Protein AF-A0A7J3TNZ0-F1 (afdb_monomer_lite)

Radius of gyration: 15.29 Å; chains: 1; bounding box: 39×16×44 Å

Secondary structure (DSSP, 8-state):
--SHHHHHHHHHHHHHHHHHHHHHHHHHHSGGGS-THHHHHHHHHHHHHHHHHHHHHHTT---SHHHHHHHHHHHHHHHHHHHHHIIIIIS--

Sequence (93 aa):
MGETTPFILLMLSTLSIIFWSIFSVWISRNREKIPGRLFEYLFFLFLFLASYFLTWAASGVLEGPQVLSRISLMVVCVISALYTGYFHYIKKI

pLDDT: mean 79.65, std 9.75, range [46.16, 91.81]

Foldseek 3Di:
DPPVLVVVLVVLLV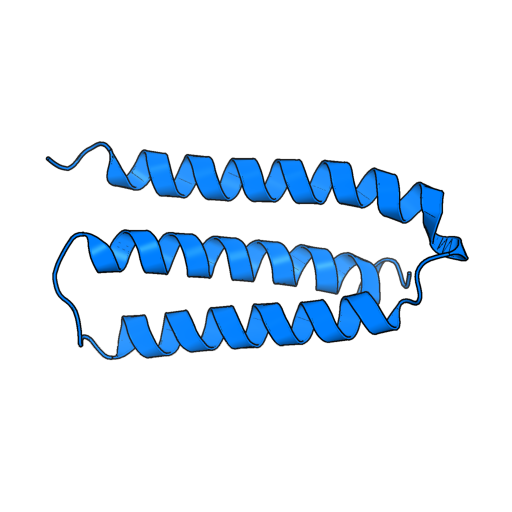VLVVVLVVVVVVCVVVVVPDPLVVLVVLLVVLVVLLVVLVVVLVVVPDDDPVNSVSVSSSSSSVSSNVSSCCCCPVVVD

Structure (mmCIF, N/CA/C/O backbone):
data_AF-A0A7J3TNZ0-F1
#
_entry.id   AF-A0A7J3TNZ0-F1
#
loop_
_atom_site.group_PDB
_atom_site.id
_atom_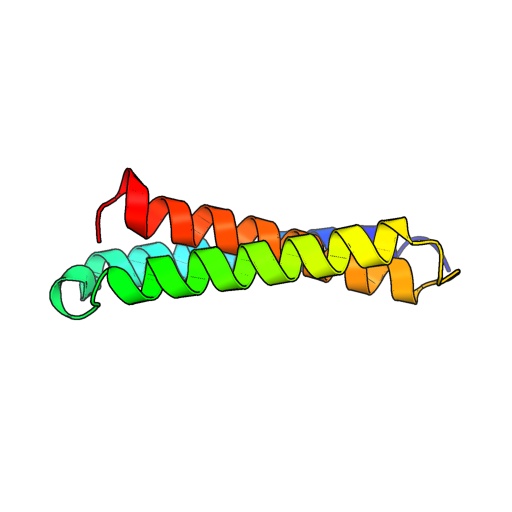site.type_symbol
_atom_site.label_atom_id
_atom_site.label_alt_id
_atom_site.label_comp_id
_atom_site.label_asym_id
_atom_site.label_entity_id
_atom_site.label_seq_id
_atom_site.pdbx_PDB_ins_code
_atom_site.Cartn_x
_atom_site.Cartn_y
_atom_site.Cartn_z
_atom_site.occupancy
_atom_site.B_iso_or_equiv
_atom_site.auth_seq_id
_atom_site.auth_comp_id
_atom_site.auth_asym_id
_atom_site.auth_atom_id
_atom_site.pdbx_PDB_model_num
ATOM 1 N N . MET A 1 1 ? 23.564 6.903 -15.802 1.00 46.16 1 MET A N 1
ATOM 2 C CA . MET A 1 1 ? 22.335 7.212 -15.034 1.00 46.16 1 MET A CA 1
ATOM 3 C C . MET A 1 1 ? 21.511 5.934 -14.904 1.00 46.16 1 MET A C 1
ATOM 5 O O . MET A 1 1 ? 20.664 5.686 -15.745 1.00 46.16 1 MET A O 1
ATOM 9 N N . GLY A 1 2 ? 21.812 5.074 -13.929 1.00 52.62 2 GLY A N 1
ATOM 10 C CA . GLY A 1 2 ? 21.112 3.786 -13.770 1.00 52.62 2 GLY A CA 1
ATOM 11 C C . GLY A 1 2 ? 21.021 3.273 -12.331 1.00 52.62 2 GLY A C 1
ATOM 12 O O . GLY A 1 2 ? 20.345 2.283 -12.091 1.00 52.62 2 GLY A O 1
ATOM 13 N N . GLU A 1 3 ? 21.661 3.950 -11.374 1.00 54.03 3 GLU A N 1
ATOM 14 C CA . GLU A 1 3 ? 21.754 3.460 -9.995 1.00 54.03 3 GLU A CA 1
ATOM 15 C C . GLU A 1 3 ? 20.733 4.096 -9.051 1.00 54.03 3 GLU A C 1
ATOM 17 O O . GLU A 1 3 ? 20.354 3.463 -8.082 1.00 54.03 3 GLU A O 1
ATOM 22 N N . THR A 1 4 ? 20.209 5.294 -9.323 1.00 59.94 4 THR A N 1
ATOM 23 C CA . THR A 1 4 ? 19.265 5.997 -8.426 1.00 59.94 4 THR A CA 1
ATOM 24 C C . THR A 1 4 ? 17.860 5.390 -8.381 1.00 59.94 4 THR A C 1
ATOM 26 O O . THR A 1 4 ? 17.112 5.597 -7.428 1.00 59.94 4 THR A O 1
ATOM 29 N N . THR A 1 5 ? 17.480 4.627 -9.396 1.00 62.84 5 THR A N 1
ATOM 30 C CA . THR A 1 5 ? 16.130 4.093 -9.606 1.00 62.84 5 THR A CA 1
ATOM 31 C C . THR A 1 5 ? 15.696 2.986 -8.631 1.00 62.84 5 THR A C 1
ATOM 33 O O . THR A 1 5 ? 14.591 3.109 -8.094 1.00 62.84 5 THR A O 1
ATOM 36 N N . PRO A 1 6 ? 16.502 1.948 -8.321 1.00 69.19 6 PRO A N 1
ATOM 37 C CA . PRO A 1 6 ? 16.143 0.969 -7.290 1.00 69.19 6 PRO A CA 1
ATOM 38 C C . PRO A 1 6 ? 16.073 1.594 -5.890 1.00 69.19 6 PRO A C 1
ATOM 40 O O . PRO A 1 6 ? 15.194 1.238 -5.105 1.00 69.19 6 PRO A O 1
ATOM 43 N N . PHE A 1 7 ? 16.930 2.577 -5.591 1.00 75.19 7 PHE A N 1
ATOM 44 C CA . PHE A 1 7 ? 16.907 3.264 -4.298 1.00 75.19 7 PHE A CA 1
ATOM 45 C C . PHE A 1 7 ? 15.625 4.060 -4.080 1.00 75.19 7 PHE A C 1
ATOM 47 O O . PHE A 1 7 ? 15.099 4.031 -2.976 1.00 75.19 7 PHE A O 1
ATOM 54 N N . ILE A 1 8 ? 15.086 4.727 -5.106 1.00 77.75 8 ILE A N 1
ATOM 55 C CA . ILE A 1 8 ? 13.832 5.492 -4.983 1.00 77.75 8 ILE A CA 1
ATOM 56 C C . ILE A 1 8 ? 12.652 4.567 -4.670 1.00 77.75 8 ILE A C 1
ATOM 58 O O . ILE A 1 8 ? 11.852 4.868 -3.786 1.00 77.75 8 ILE A O 1
ATOM 62 N N . LEU A 1 9 ? 12.554 3.421 -5.350 1.00 78.69 9 LEU A N 1
ATOM 63 C CA . LEU A 1 9 ? 11.495 2.443 -5.094 1.00 78.69 9 LEU A CA 1
ATOM 64 C C . LEU A 1 9 ? 11.602 1.858 -3.678 1.00 78.69 9 LEU A C 1
ATOM 66 O O . LEU A 1 9 ? 10.593 1.702 -2.984 1.00 78.69 9 LEU A O 1
ATOM 70 N N . LEU A 1 10 ? 12.825 1.597 -3.218 1.00 80.88 10 LEU A N 1
ATOM 71 C CA . LEU A 1 10 ? 13.086 1.095 -1.872 1.00 80.88 10 LEU A CA 1
ATOM 72 C C . LEU A 1 10 ? 12.821 2.166 -0.797 1.00 80.88 10 LEU A C 1
ATOM 74 O O . LEU A 1 10 ? 12.209 1.873 0.226 1.00 80.88 10 LEU A O 1
ATOM 78 N N . MET A 1 11 ? 13.175 3.426 -1.051 1.00 86.81 11 MET A N 1
ATOM 79 C CA . MET A 1 11 ? 12.852 4.566 -0.184 1.00 86.81 11 MET A CA 1
ATOM 80 C C . MET A 1 11 ? 11.342 4.780 -0.065 1.00 86.81 11 MET A C 1
ATOM 82 O O . MET A 1 11 ? 10.814 4.870 1.036 1.00 86.81 11 MET A O 1
ATOM 86 N N . LEU A 1 12 ? 10.611 4.821 -1.180 1.00 85.00 12 LEU A N 1
ATOM 87 C CA . LEU A 1 12 ? 9.164 5.056 -1.152 1.00 85.00 12 LEU A CA 1
ATOM 88 C C . LEU A 1 12 ? 8.398 3.903 -0.497 1.00 85.00 12 LEU A C 1
ATOM 90 O O . LEU A 1 12 ? 7.454 4.145 0.256 1.00 85.00 12 LEU A O 1
ATOM 94 N N . SER A 1 13 ? 8.815 2.658 -0.735 1.00 84.38 13 SER A N 1
ATOM 95 C CA . SER A 1 13 ? 8.207 1.498 -0.078 1.00 84.38 13 SER A CA 1
ATOM 96 C C . SER A 1 13 ? 8.488 1.484 1.426 1.00 84.38 13 SER A C 1
ATOM 98 O O . SER A 1 13 ? 7.552 1.336 2.210 1.00 84.38 13 SER A O 1
ATOM 100 N N . THR A 1 14 ? 9.731 1.728 1.852 1.00 87.25 14 THR A N 1
ATOM 101 C CA . THR A 1 14 ? 10.081 1.820 3.282 1.00 87.25 14 THR A CA 1
ATOM 102 C C . THR A 1 14 ? 9.364 2.973 3.979 1.00 87.25 14 THR A C 1
ATOM 104 O O . THR A 1 14 ? 8.793 2.767 5.048 1.00 87.25 14 THR A O 1
ATOM 107 N N . LEU A 1 15 ? 9.290 4.156 3.362 1.00 89.44 15 LEU A N 1
ATOM 108 C CA . LEU A 1 15 ? 8.526 5.289 3.892 1.00 89.44 15 LEU A CA 1
ATOM 109 C C . LEU A 1 15 ? 7.032 4.973 4.008 1.00 89.44 15 LEU A C 1
ATOM 111 O O . LEU A 1 15 ? 6.423 5.307 5.021 1.00 89.44 15 LEU A O 1
ATOM 115 N N . SER A 1 16 ? 6.445 4.296 3.017 1.00 87.06 16 SER A N 1
ATOM 116 C CA . SER A 1 16 ? 5.041 3.872 3.068 1.00 87.06 16 SER A CA 1
ATOM 117 C C . SER A 1 16 ? 4.790 2.881 4.208 1.00 87.06 16 SER A C 1
ATOM 119 O O . SER A 1 16 ? 3.832 3.046 4.962 1.00 87.06 16 SER A O 1
ATOM 121 N N . ILE A 1 17 ? 5.683 1.906 4.403 1.00 87.31 17 ILE A N 1
ATOM 122 C CA . ILE A 1 17 ? 5.609 0.938 5.508 1.00 87.31 17 ILE A CA 1
ATOM 123 C C . ILE A 1 17 ? 5.723 1.644 6.862 1.00 87.31 17 ILE A C 1
ATOM 125 O O . ILE A 1 17 ? 4.933 1.365 7.765 1.00 87.31 17 ILE A O 1
ATOM 129 N N . ILE A 1 18 ? 6.675 2.570 7.018 1.00 90.56 18 ILE A N 1
ATOM 130 C CA . ILE A 1 18 ? 6.858 3.339 8.258 1.00 90.56 18 ILE A CA 1
ATOM 131 C C . ILE A 1 18 ? 5.614 4.186 8.536 1.00 90.56 18 ILE A C 1
ATOM 133 O O . ILE A 1 18 ? 5.081 4.141 9.646 1.00 90.56 18 ILE A O 1
ATOM 137 N N . PHE A 1 19 ? 5.118 4.906 7.526 1.00 90.12 19 PHE A N 1
ATOM 138 C CA . PHE A 1 19 ? 3.910 5.718 7.628 1.00 90.12 19 PHE A CA 1
ATOM 139 C C . PHE A 1 19 ? 2.720 4.878 8.094 1.00 90.12 19 PHE A C 1
ATOM 141 O O . PHE A 1 19 ? 2.105 5.196 9.112 1.00 90.12 19 PHE A O 1
ATOM 148 N N . TRP A 1 20 ? 2.437 3.765 7.413 1.00 87.56 20 TRP A N 1
ATOM 149 C CA . TRP A 1 20 ? 1.326 2.889 7.768 1.00 87.56 20 TRP A CA 1
ATOM 150 C C . TRP A 1 20 ? 1.510 2.204 9.118 1.00 87.56 20 TRP A C 1
ATOM 152 O O . TRP A 1 20 ? 0.530 2.014 9.833 1.00 87.56 20 TRP A O 1
ATOM 162 N N . SER A 1 21 ? 2.741 1.890 9.517 1.00 86.31 21 SER A N 1
ATOM 163 C CA . SER A 1 21 ? 3.031 1.317 10.833 1.00 86.31 21 SER A CA 1
ATOM 164 C C . SER A 1 21 ? 2.764 2.318 11.958 1.00 86.31 21 SER A C 1
ATOM 166 O O . SER A 1 21 ? 2.097 1.970 12.931 1.00 86.31 21 SER A O 1
ATOM 168 N N . ILE A 1 22 ? 3.188 3.577 11.823 1.00 87.69 22 ILE A N 1
ATOM 169 C CA . ILE A 1 22 ? 2.880 4.632 12.805 1.00 87.69 22 ILE A CA 1
ATOM 170 C C . ILE A 1 22 ? 1.373 4.912 12.820 1.00 87.69 22 ILE A C 1
ATOM 172 O O . ILE A 1 22 ? 0.750 4.961 13.885 1.00 87.69 22 ILE A O 1
ATOM 176 N N . PHE A 1 23 ? 0.766 5.024 11.637 1.00 86.06 23 PHE A N 1
ATOM 177 C CA . PHE A 1 23 ? -0.667 5.242 11.490 1.00 86.06 23 PHE A CA 1
ATOM 178 C C . PHE A 1 23 ? -1.479 4.083 12.090 1.00 86.06 23 PHE A C 1
ATOM 180 O O . PHE A 1 23 ? -2.496 4.325 12.732 1.00 86.06 23 PHE A O 1
ATOM 187 N N . SER A 1 24 ? -0.982 2.842 12.011 1.00 83.00 24 SER A N 1
ATOM 188 C CA . SER A 1 24 ? -1.592 1.658 12.633 1.00 83.00 24 SER A CA 1
ATOM 189 C C . SER A 1 24 ? -1.747 1.791 14.142 1.00 83.00 24 SER A C 1
ATOM 191 O O . SER A 1 24 ? -2.790 1.443 14.702 1.00 83.00 24 SER A O 1
ATOM 193 N N . VAL A 1 25 ? -0.713 2.314 14.805 1.00 84.06 25 VAL A N 1
ATOM 194 C CA . VAL A 1 25 ? -0.686 2.501 16.256 1.00 84.06 25 VAL A CA 1
ATOM 195 C C . VAL A 1 25 ? -1.664 3.604 16.634 1.00 84.06 25 VAL A C 1
ATOM 197 O O . VAL A 1 25 ? -2.423 3.455 17.593 1.00 84.06 25 VAL A O 1
ATOM 200 N N . TRP A 1 26 ? -1.692 4.683 15.851 1.00 85.31 26 TRP A N 1
ATOM 201 C CA . TRP A 1 26 ? -2.605 5.800 16.064 1.00 85.31 26 TRP A CA 1
ATOM 202 C C . TRP A 1 26 ? -4.075 5.402 15.870 1.00 85.31 26 TRP A C 1
ATOM 204 O O . TRP A 1 26 ? -4.888 5.639 16.763 1.00 85.31 26 TRP A O 1
ATOM 214 N N . ILE A 1 27 ? -4.411 4.712 14.773 1.00 81.94 27 ILE A N 1
ATOM 215 C CA . ILE A 1 27 ? -5.759 4.176 14.530 1.00 81.94 27 ILE A CA 1
ATOM 216 C C . ILE A 1 27 ? -6.160 3.234 15.660 1.00 81.94 27 ILE A C 1
ATOM 218 O O . ILE A 1 27 ? -7.265 3.336 16.179 1.00 81.94 27 ILE A O 1
ATOM 222 N N . SER A 1 28 ? -5.270 2.331 16.080 1.00 78.62 28 SER A N 1
ATOM 223 C CA . SER A 1 28 ? -5.587 1.371 17.139 1.00 78.62 28 SER A CA 1
ATOM 224 C C . SER A 1 28 ? -5.898 2.051 18.476 1.00 78.62 28 SER A C 1
ATOM 226 O O . SER A 1 28 ? -6.693 1.511 19.242 1.00 78.62 28 SER A O 1
ATOM 228 N N . ARG A 1 29 ? -5.297 3.219 18.753 1.00 81.19 29 ARG A N 1
ATOM 229 C CA . ARG A 1 29 ? -5.610 4.050 19.928 1.00 81.19 29 ARG A CA 1
ATOM 230 C C . ARG A 1 29 ? -6.921 4.827 19.772 1.00 81.19 29 ARG A C 1
ATOM 232 O O . ARG A 1 29 ? -7.614 5.024 20.760 1.00 81.19 29 ARG A O 1
ATOM 239 N N . ASN A 1 30 ? -7.282 5.212 18.549 1.00 79.31 30 ASN A N 1
ATOM 240 C CA . ASN A 1 30 ? -8.459 6.031 18.243 1.00 79.31 30 ASN A CA 1
ATOM 241 C C . ASN A 1 30 ? -9.614 5.248 17.590 1.00 79.31 30 ASN A C 1
ATOM 243 O O . ASN A 1 30 ? -10.511 5.862 17.010 1.00 79.31 30 ASN A O 1
ATOM 247 N N . ARG A 1 31 ? -9.611 3.910 17.687 1.00 70.75 31 ARG A N 1
ATOM 248 C CA . ARG A 1 31 ? -10.534 3.012 16.965 1.00 70.75 31 ARG A CA 1
ATOM 249 C C . ARG A 1 31 ? -12.014 3.340 17.172 1.00 70.75 31 ARG A C 1
ATOM 251 O O . ARG A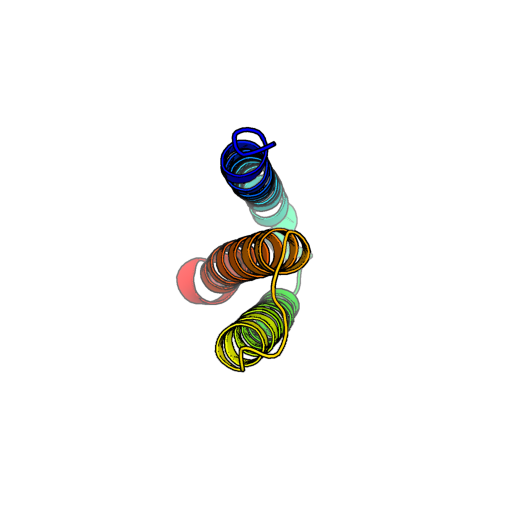 1 31 ? -12.810 3.155 16.271 1.00 70.75 31 ARG A O 1
ATOM 258 N N . GLU A 1 32 ? -12.374 3.869 18.340 1.00 72.12 32 GLU A N 1
ATOM 259 C CA . GLU A 1 32 ? -13.764 4.193 18.689 1.00 72.12 32 GLU A CA 1
ATOM 260 C C . GLU A 1 32 ? -14.310 5.403 17.918 1.00 72.12 32 GLU A C 1
ATOM 262 O O . GLU A 1 32 ? -15.519 5.585 17.824 1.00 72.12 32 GLU A O 1
ATOM 267 N N . LYS A 1 33 ? -13.427 6.233 17.351 1.00 71.69 33 LYS A N 1
ATOM 268 C CA . LYS A 1 33 ? -13.794 7.441 16.597 1.00 71.69 33 LYS A CA 1
ATOM 269 C C . LYS A 1 33 ? -13.773 7.238 15.085 1.00 71.69 33 LYS A C 1
ATOM 271 O O . LYS A 1 33 ? -14.225 8.123 14.362 1.00 71.69 33 LYS A O 1
ATOM 276 N N . ILE A 1 34 ? -13.212 6.131 14.599 1.00 73.44 34 ILE A N 1
ATOM 277 C CA . ILE A 1 34 ? -12.981 5.919 13.169 1.00 73.44 34 ILE A CA 1
ATOM 278 C C . ILE A 1 34 ? -13.967 4.861 12.671 1.00 73.44 34 ILE A C 1
ATOM 280 O O . ILE A 1 34 ? -13.853 3.705 13.067 1.00 73.44 34 ILE A O 1
ATOM 284 N N . PRO A 1 35 ? -14.926 5.217 11.802 1.00 73.94 35 PRO A N 1
ATOM 285 C CA . PRO A 1 35 ? -15.835 4.233 11.237 1.00 73.94 35 PRO A CA 1
ATOM 286 C C . PRO A 1 35 ? -15.076 3.297 10.288 1.00 73.94 35 PRO A C 1
ATOM 288 O O . PRO A 1 35 ? -14.499 3.755 9.298 1.00 73.94 35 PRO A O 1
ATOM 291 N N . GLY A 1 36 ? -15.137 1.987 10.543 1.00 71.06 36 GLY A N 1
ATOM 292 C CA . GLY A 1 36 ? -14.452 0.958 9.750 1.00 71.06 36 GLY A CA 1
ATOM 293 C C . GLY A 1 36 ? -14.722 1.007 8.244 1.00 71.06 36 GLY A C 1
ATOM 294 O O . GLY A 1 36 ? -13.847 0.676 7.446 1.00 71.06 36 GLY A O 1
ATOM 295 N N . ARG A 1 37 ? -15.884 1.535 7.830 1.00 79.12 37 ARG A N 1
ATOM 296 C CA . ARG A 1 37 ? -16.235 1.780 6.416 1.00 79.12 37 ARG A CA 1
ATOM 297 C C . ARG A 1 37 ? -15.215 2.643 5.670 1.00 79.12 37 ARG A C 1
ATOM 299 O O . ARG A 1 37 ? -15.055 2.487 4.466 1.00 79.12 37 ARG A O 1
ATOM 306 N N . LEU A 1 38 ? -14.516 3.553 6.353 1.00 81.88 38 LEU A N 1
ATOM 307 C CA . LEU A 1 38 ? -13.472 4.367 5.723 1.00 81.88 38 LEU A CA 1
ATOM 308 C C . LEU A 1 38 ? -12.313 3.507 5.215 1.00 81.88 38 LEU A C 1
ATOM 310 O O . LEU A 1 38 ? -11.792 3.767 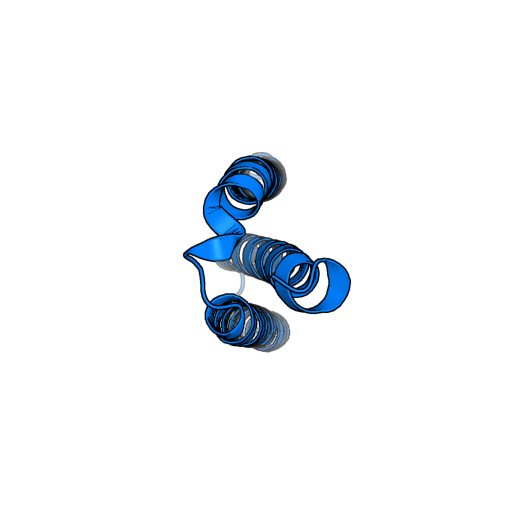4.133 1.00 81.88 38 LEU A O 1
ATOM 314 N N . PHE A 1 39 ? -11.928 2.472 5.964 1.00 83.38 39 PHE A N 1
ATOM 315 C CA . PHE A 1 39 ? -10.863 1.564 5.546 1.00 83.38 39 PHE A CA 1
ATOM 316 C C . PHE A 1 39 ? -11.285 0.684 4.376 1.00 83.38 39 PHE A C 1
ATOM 318 O O . PHE A 1 39 ? -10.459 0.417 3.511 1.00 83.38 39 PHE A O 1
ATOM 325 N N . GLU A 1 40 ? -12.560 0.307 4.304 1.00 82.56 40 GLU A N 1
ATOM 326 C CA . GLU A 1 40 ? -13.133 -0.404 3.160 1.00 82.56 40 GLU A CA 1
ATOM 327 C C . GLU A 1 40 ? -13.040 0.434 1.873 1.00 82.56 40 GLU A C 1
ATOM 329 O O . GLU A 1 40 ? -12.511 -0.028 0.862 1.00 82.56 40 GLU A O 1
ATOM 334 N N . TYR A 1 41 ? -13.461 1.704 1.920 1.00 86.44 41 TYR A N 1
ATOM 335 C CA . TYR A 1 41 ? -13.347 2.604 0.767 1.00 86.44 41 TYR A CA 1
ATOM 336 C C . TYR A 1 41 ? -11.893 2.855 0.365 1.00 86.44 41 TYR A C 1
ATOM 338 O O . TYR A 1 41 ? -11.568 2.812 -0.821 1.00 86.44 41 TYR A O 1
ATOM 346 N N . LEU A 1 42 ? -11.007 3.091 1.338 1.00 87.75 42 LEU A N 1
ATOM 347 C CA . LEU A 1 42 ? -9.582 3.282 1.071 1.00 87.75 42 LEU A CA 1
ATOM 348 C C . LEU A 1 42 ? -8.951 2.025 0.465 1.00 87.75 42 LEU A C 1
ATOM 350 O O . LEU A 1 42 ? -8.169 2.135 -0.474 1.00 87.75 42 LEU A O 1
ATOM 354 N N . PHE A 1 43 ? -9.323 0.842 0.952 1.00 88.81 43 PHE A N 1
ATOM 355 C CA . PHE A 1 43 ? -8.871 -0.435 0.413 1.00 88.81 43 PHE A CA 1
ATOM 356 C C . PHE A 1 43 ? -9.212 -0.569 -1.071 1.00 88.81 43 PHE A C 1
ATOM 358 O O . PHE A 1 43 ? -8.312 -0.772 -1.888 1.00 88.81 43 PHE A O 1
ATOM 365 N N . PHE A 1 44 ? -10.483 -0.384 -1.438 1.00 89.44 44 PHE A N 1
ATOM 366 C CA . PHE A 1 44 ? -10.908 -0.456 -2.836 1.00 89.44 44 PHE A CA 1
ATOM 367 C C . PHE A 1 44 ? -10.281 0.639 -3.697 1.00 89.44 44 PHE A C 1
ATOM 369 O O . PHE A 1 44 ? -9.889 0.366 -4.830 1.00 89.44 44 PHE A O 1
ATOM 376 N N . LEU A 1 45 ? -10.125 1.852 -3.162 1.00 91.81 45 LEU A N 1
ATOM 377 C CA . LEU A 1 45 ? -9.464 2.949 -3.862 1.00 91.81 45 LEU A CA 1
ATOM 378 C C . LEU A 1 45 ? -8.009 2.601 -4.196 1.00 91.81 45 LEU A C 1
ATOM 380 O O . LEU A 1 45 ? -7.590 2.759 -5.342 1.00 91.81 45 LEU A O 1
ATOM 384 N N . PHE A 1 46 ? -7.241 2.101 -3.224 1.00 90.88 46 PHE A N 1
ATOM 385 C CA . PHE A 1 46 ? -5.843 1.729 -3.437 1.00 90.88 46 PHE A CA 1
ATOM 386 C C . PHE A 1 46 ? -5.695 0.524 -4.368 1.00 90.88 46 PHE A C 1
ATOM 388 O O . PHE A 1 46 ? -4.796 0.520 -5.207 1.00 90.88 46 PHE A O 1
ATOM 395 N N . LEU A 1 47 ? -6.589 -0.463 -4.277 1.00 91.19 47 LEU A N 1
ATOM 396 C CA . LEU A 1 47 ? -6.641 -1.596 -5.206 1.00 91.19 47 LEU A CA 1
ATOM 397 C C . LEU A 1 47 ? -6.956 -1.163 -6.634 1.00 91.19 47 LEU A C 1
ATOM 399 O O . LEU A 1 47 ? -6.316 -1.633 -7.576 1.00 91.19 47 LEU A O 1
ATOM 403 N N . PHE A 1 48 ? -7.914 -0.253 -6.796 1.00 91.56 48 PHE A N 1
ATOM 404 C CA . PHE A 1 48 ? -8.253 0.312 -8.093 1.00 91.56 48 PHE A CA 1
ATOM 405 C C . PHE A 1 48 ? -7.064 1.074 -8.678 1.00 91.56 48 PHE A C 1
ATOM 407 O O . PHE A 1 48 ? -6.691 0.835 -9.824 1.00 91.56 48 PHE A O 1
ATOM 414 N N . LEU A 1 49 ? -6.411 1.925 -7.881 1.00 88.12 49 LEU A N 1
ATOM 415 C CA . LEU A 1 49 ? -5.229 2.670 -8.314 1.00 88.12 49 LEU A CA 1
ATOM 416 C C . LEU A 1 49 ? -4.075 1.735 -8.690 1.00 88.12 49 LEU A C 1
ATOM 418 O O . LEU A 1 49 ? -3.468 1.905 -9.744 1.00 88.12 49 LEU A O 1
ATOM 422 N N . ALA A 1 50 ? -3.798 0.719 -7.870 1.00 88.56 50 ALA A N 1
ATOM 423 C CA . ALA A 1 50 ? -2.778 -0.283 -8.162 1.00 88.56 50 ALA A CA 1
ATOM 424 C C . ALA A 1 50 ? -3.077 -1.016 -9.477 1.00 88.56 50 ALA A C 1
ATOM 426 O O . ALA A 1 50 ? -2.194 -1.143 -10.322 1.00 88.56 50 ALA A O 1
ATOM 427 N N . SER A 1 51 ? -4.328 -1.431 -9.682 1.00 87.19 51 SER A N 1
ATOM 428 C CA . SER A 1 51 ? -4.768 -2.119 -10.901 1.00 87.19 51 SER A CA 1
ATOM 429 C C . SER A 1 51 ? -4.704 -1.212 -12.129 1.00 87.19 51 SER A C 1
ATOM 431 O O . SER A 1 51 ? -4.292 -1.658 -13.201 1.00 87.19 51 SER A O 1
ATOM 433 N N . TYR A 1 52 ? -5.053 0.068 -11.978 1.00 88.12 52 TYR A N 1
ATOM 434 C CA . TYR A 1 52 ? -4.907 1.079 -13.019 1.00 88.12 52 TYR A CA 1
ATOM 435 C C . TYR A 1 52 ? -3.440 1.217 -13.423 1.00 88.12 52 TYR A C 1
ATOM 437 O O . TYR A 1 52 ? -3.115 1.037 -14.593 1.00 88.12 52 TYR A O 1
ATOM 445 N N . PHE A 1 53 ? -2.536 1.442 -12.464 1.00 84.19 53 PHE A N 1
ATOM 446 C CA . PHE A 1 53 ? -1.108 1.564 -12.756 1.00 84.19 53 PHE A CA 1
ATOM 447 C C . PHE A 1 53 ? -0.516 0.282 -13.349 1.00 84.19 53 PHE A C 1
ATOM 449 O O . PHE A 1 53 ? 0.309 0.379 -14.254 1.00 84.19 53 PHE A O 1
ATOM 456 N N . LEU A 1 54 ? -0.958 -0.896 -12.900 1.00 82.69 54 LEU A N 1
ATOM 457 C CA . LEU A 1 54 ? -0.522 -2.185 -13.436 1.00 82.69 54 LEU A CA 1
ATOM 458 C C . LEU A 1 54 ? -0.962 -2.377 -14.891 1.00 82.69 54 LEU A C 1
ATOM 460 O O . LEU A 1 54 ? -0.136 -2.688 -15.743 1.00 82.69 54 LEU A O 1
ATOM 464 N N . THR A 1 55 ? -2.245 -2.157 -15.186 1.00 84.00 55 THR A N 1
ATOM 465 C CA . THR A 1 55 ? -2.807 -2.271 -16.545 1.00 84.00 55 THR A CA 1
ATOM 466 C C . THR A 1 55 ? -2.101 -1.315 -17.497 1.00 84.00 55 THR A C 1
ATOM 468 O O . THR A 1 55 ? -1.775 -1.651 -18.632 1.00 84.00 55 THR A O 1
ATOM 471 N N . TRP A 1 56 ? -1.809 -0.117 -17.006 1.00 78.25 56 TRP A N 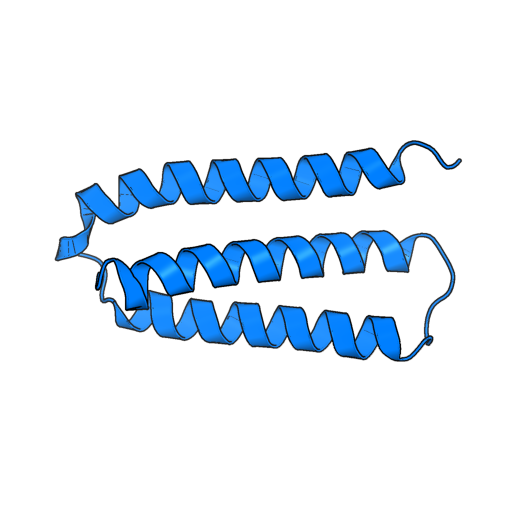1
ATOM 472 C CA . TRP A 1 56 ? -1.138 0.908 -17.778 1.00 78.25 56 TRP A CA 1
ATOM 473 C C . TRP A 1 56 ? 0.350 0.594 -17.990 1.00 78.25 56 TRP A C 1
ATOM 475 O O . TRP A 1 56 ? 0.853 0.774 -19.094 1.00 78.25 56 TRP A O 1
ATOM 485 N N . ALA A 1 57 ? 1.043 0.046 -16.986 1.00 75.56 57 ALA A N 1
ATOM 486 C CA . ALA A 1 57 ? 2.407 -0.464 -17.141 1.00 75.56 57 ALA A CA 1
ATOM 487 C C . ALA A 1 57 ? 2.467 -1.637 -18.136 1.00 75.56 57 ALA A C 1
ATOM 489 O O . ALA A 1 57 ? 3.372 -1.695 -18.965 1.00 75.56 57 ALA A O 1
ATOM 490 N N . ALA A 1 58 ? 1.473 -2.528 -18.103 1.00 75.88 58 ALA A N 1
ATOM 491 C CA . ALA A 1 58 ? 1.354 -3.659 -19.019 1.00 75.88 58 ALA A CA 1
ATOM 492 C C . ALA A 1 58 ? 1.001 -3.247 -20.458 1.00 75.88 58 ALA A C 1
ATOM 494 O O . ALA A 1 58 ? 1.294 -3.990 -21.389 1.00 75.88 58 ALA A O 1
ATOM 495 N N . SER A 1 59 ? 0.409 -2.063 -20.661 1.00 78.56 59 SER A N 1
ATOM 496 C CA . SER A 1 59 ? 0.049 -1.565 -21.996 1.00 78.56 59 SER A CA 1
ATOM 497 C C . SER A 1 59 ? 1.254 -1.244 -22.891 1.00 78.56 59 SER A C 1
ATOM 499 O O . SER A 1 59 ? 1.078 -1.037 -24.087 1.00 78.56 59 SER A O 1
ATOM 501 N N . GLY A 1 60 ? 2.474 -1.188 -22.337 1.00 67.38 60 GLY A N 1
ATOM 502 C CA . GLY A 1 60 ? 3.703 -0.944 -23.105 1.00 67.38 60 GLY A CA 1
ATOM 503 C C . GLY A 1 60 ? 3.799 0.456 -23.726 1.00 67.38 60 GLY A C 1
ATOM 504 O O . GLY A 1 60 ? 4.715 0.724 -24.491 1.00 67.38 60 GLY A O 1
ATOM 505 N N . VAL A 1 61 ? 2.875 1.362 -23.387 1.00 64.56 61 VAL A N 1
ATOM 506 C CA . VAL A 1 61 ? 2.719 2.694 -24.003 1.00 64.56 61 VAL A CA 1
ATOM 507 C C . VAL A 1 61 ? 3.859 3.669 -23.655 1.00 64.56 61 VAL A C 1
ATOM 509 O O . VAL A 1 61 ? 3.933 4.753 -24.228 1.00 64.56 61 VAL A O 1
ATOM 512 N N . LEU A 1 62 ? 4.778 3.321 -22.746 1.00 57.53 62 LEU A N 1
ATOM 513 C CA . LEU A 1 62 ? 5.873 4.207 -22.342 1.00 57.53 62 LEU A CA 1
ATOM 514 C C . LEU A 1 62 ? 7.211 3.492 -22.195 1.00 57.53 62 LEU A C 1
ATOM 516 O O . LEU A 1 62 ? 7.345 2.543 -21.428 1.00 57.53 62 LEU A O 1
ATOM 520 N N . GLU A 1 63 ? 8.218 4.054 -22.855 1.00 63.25 63 GLU A N 1
ATOM 521 C CA . GLU A 1 63 ? 9.629 3.740 -22.667 1.00 63.25 63 GLU A CA 1
ATOM 522 C C . GLU A 1 63 ? 10.293 4.867 -21.853 1.00 63.25 63 GLU A C 1
ATOM 524 O O . GLU A 1 63 ? 10.061 6.053 -22.095 1.00 63.25 63 GLU A O 1
ATOM 529 N N . GLY A 1 64 ? 11.109 4.512 -20.850 1.00 67.00 64 GLY A N 1
ATOM 530 C CA . GLY A 1 64 ? 11.965 5.460 -20.122 1.00 67.00 64 GLY A CA 1
ATOM 531 C C . GLY A 1 64 ? 11.688 5.635 -18.612 1.00 67.00 64 GLY A C 1
ATOM 532 O O . GLY A 1 64 ? 10.938 4.870 -18.003 1.00 67.00 64 GLY A O 1
ATOM 533 N N . PRO A 1 65 ? 12.300 6.655 -17.967 1.00 65.06 65 PRO A N 1
ATOM 534 C CA . PRO A 1 65 ? 12.327 6.818 -16.504 1.00 65.06 65 PRO A CA 1
ATOM 535 C C . PRO A 1 65 ? 10.950 7.007 -15.844 1.00 65.06 65 PRO A C 1
ATOM 537 O O . PRO A 1 65 ? 10.802 6.802 -14.639 1.00 65.06 65 PRO A O 1
ATOM 540 N N . GLN A 1 66 ? 9.930 7.368 -16.624 1.00 70.88 66 GLN A N 1
ATOM 541 C CA . GLN A 1 66 ? 8.552 7.529 -16.154 1.00 70.88 66 GLN A CA 1
ATOM 542 C C . GLN A 1 66 ? 7.868 6.196 -15.816 1.00 70.88 66 GLN A C 1
ATOM 544 O O . GLN A 1 66 ? 6.910 6.181 -15.047 1.00 70.88 66 GLN A O 1
ATOM 549 N N . VAL A 1 67 ? 8.348 5.076 -16.365 1.00 74.50 67 VAL A N 1
ATOM 550 C CA . VAL A 1 67 ? 7.830 3.738 -16.043 1.00 74.50 67 VAL A CA 1
ATOM 551 C C . VAL A 1 67 ? 8.148 3.391 -14.589 1.00 74.50 67 VAL A C 1
ATOM 553 O O . VAL A 1 67 ? 7.285 2.931 -13.847 1.00 74.50 67 VAL A O 1
ATOM 556 N N . LEU A 1 68 ? 9.366 3.698 -14.142 1.00 73.50 68 LEU A N 1
ATOM 557 C CA . LEU A 1 68 ? 9.842 3.366 -12.799 1.00 73.50 68 LEU A CA 1
ATOM 558 C C . LEU A 1 68 ? 9.153 4.186 -11.706 1.00 73.50 68 LEU A C 1
ATOM 560 O O . LEU A 1 68 ? 8.779 3.627 -10.674 1.00 73.50 68 LEU A O 1
ATOM 564 N N . SER A 1 69 ? 8.919 5.484 -11.932 1.00 75.19 69 SER A N 1
ATOM 565 C CA . SER A 1 69 ? 8.153 6.298 -10.979 1.00 75.19 69 SER A CA 1
ATOM 566 C C . SER A 1 69 ? 6.724 5.771 -10.820 1.00 75.19 69 SER A C 1
ATOM 568 O O . SER A 1 69 ? 6.227 5.647 -9.702 1.00 75.19 69 SER A O 1
ATOM 570 N N . ARG A 1 70 ? 6.084 5.346 -11.911 1.00 77.38 70 ARG A N 1
ATOM 571 C CA . ARG A 1 70 ? 4.731 4.773 -11.879 1.00 77.38 70 ARG A CA 1
ATOM 572 C C . ARG A 1 70 ? 4.686 3.391 -11.225 1.00 77.38 70 ARG A C 1
ATOM 574 O O . ARG A 1 70 ? 3.772 3.137 -10.447 1.00 77.38 70 ARG A O 1
ATOM 581 N N . ILE A 1 71 ? 5.689 2.537 -11.447 1.00 81.44 71 ILE A N 1
ATOM 582 C CA . ILE A 1 71 ? 5.820 1.258 -10.726 1.00 81.44 71 ILE A CA 1
ATOM 583 C C . ILE A 1 71 ? 5.994 1.508 -9.226 1.00 81.44 71 ILE A C 1
ATOM 585 O O . ILE A 1 71 ? 5.358 0.837 -8.418 1.00 81.44 71 ILE A O 1
ATOM 589 N N . SER A 1 72 ? 6.792 2.503 -8.827 1.00 82.06 72 SER A N 1
ATOM 590 C CA . SER A 1 72 ? 6.937 2.835 -7.406 1.00 82.06 72 SER A CA 1
ATOM 591 C C . SER A 1 72 ? 5.612 3.288 -6.777 1.00 82.06 72 SER A C 1
ATOM 593 O O . SER A 1 72 ? 5.281 2.850 -5.678 1.00 82.06 72 SER A O 1
ATOM 595 N N . LEU A 1 73 ? 4.796 4.065 -7.501 1.00 80.94 73 LEU A N 1
ATOM 596 C CA . LEU A 1 73 ? 3.446 4.438 -7.066 1.00 80.94 73 LEU A CA 1
ATOM 597 C C . LEU A 1 73 ? 2.512 3.228 -6.974 1.00 80.94 73 LEU A C 1
ATOM 599 O O . LEU A 1 73 ? 1.780 3.110 -5.994 1.00 80.94 73 LEU A O 1
ATOM 603 N N . MET A 1 74 ? 2.567 2.309 -7.942 1.00 87.69 74 MET A N 1
ATOM 604 C CA . MET A 1 74 ? 1.819 1.051 -7.894 1.00 87.69 74 MET A CA 1
ATOM 605 C C . MET A 1 74 ? 2.164 0.261 -6.627 1.00 87.69 74 MET A C 1
ATOM 607 O O . MET A 1 74 ? 1.264 -0.149 -5.899 1.00 87.69 74 MET A O 1
ATOM 611 N N . VAL A 1 75 ? 3.455 0.098 -6.323 1.00 86.06 75 VAL A N 1
ATOM 612 C CA . VAL A 1 75 ? 3.928 -0.610 -5.123 1.00 86.06 75 VAL A CA 1
ATOM 613 C C . VAL A 1 75 ? 3.427 0.070 -3.847 1.00 86.06 75 VAL A C 1
ATOM 615 O O . VAL A 1 75 ? 2.917 -0.607 -2.958 1.00 86.06 75 VAL A O 1
ATOM 618 N N . VAL A 1 76 ? 3.492 1.402 -3.765 1.00 88.12 76 VAL A N 1
ATOM 619 C CA . VAL A 1 76 ? 2.952 2.163 -2.624 1.00 88.12 76 VAL A CA 1
ATOM 620 C C . VAL A 1 76 ? 1.439 1.967 -2.481 1.00 88.12 76 VAL A C 1
ATOM 622 O O . VAL A 1 76 ? 0.946 1.809 -1.362 1.00 88.12 76 VAL A O 1
ATOM 625 N N . CYS A 1 77 ? 0.694 1.925 -3.590 1.00 88.38 77 CYS A N 1
ATOM 626 C CA . CYS A 1 77 ? -0.743 1.645 -3.575 1.00 88.38 77 CYS A CA 1
ATOM 627 C C . CYS A 1 77 ? -1.033 0.224 -3.081 1.00 88.38 77 CYS A C 1
ATOM 629 O O . CYS A 1 77 ? -1.907 0.049 -2.239 1.00 88.38 77 CYS A O 1
ATOM 631 N N . VAL A 1 78 ? -0.268 -0.778 -3.524 1.00 89.88 78 VAL A N 1
ATOM 632 C CA . VAL A 1 78 ? -0.407 -2.163 -3.046 1.00 89.88 78 VAL A CA 1
ATOM 633 C C . VAL A 1 78 ? -0.126 -2.256 -1.547 1.00 89.88 78 VAL A C 1
ATOM 635 O O . VAL A 1 78 ? -0.933 -2.821 -0.815 1.00 89.88 78 VAL A O 1
ATOM 638 N N . ILE A 1 79 ? 0.966 -1.656 -1.063 1.00 89.50 79 ILE A N 1
ATOM 639 C CA . ILE A 1 79 ? 1.287 -1.618 0.374 1.00 89.50 79 ILE A CA 1
ATOM 640 C C . ILE A 1 79 ? 0.140 -0.958 1.151 1.00 89.50 79 ILE A C 1
ATOM 642 O O . ILE A 1 79 ? -0.315 -1.490 2.162 1.00 89.50 79 ILE A O 1
ATOM 646 N N . SER A 1 80 ? -0.387 0.158 0.650 1.00 88.62 80 SER A N 1
ATOM 647 C CA . SER A 1 80 ? -1.497 0.874 1.288 1.00 88.62 80 SER A CA 1
ATOM 648 C C . SER A 1 80 ? -2.798 0.065 1.295 1.00 88.62 80 SER A C 1
ATOM 650 O O . SER A 1 80 ? -3.515 0.058 2.298 1.00 88.62 80 SER A O 1
ATOM 652 N N . ALA A 1 81 ? -3.080 -0.684 0.226 1.00 89.62 81 ALA A N 1
ATOM 653 C CA . ALA A 1 81 ? -4.190 -1.631 0.172 1.00 89.62 81 ALA A CA 1
ATOM 654 C C . ALA A 1 81 ? -4.013 -2.759 1.204 1.00 89.62 81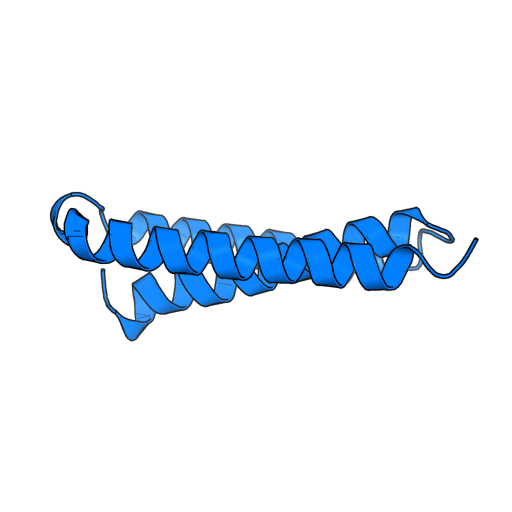 ALA A C 1
ATOM 656 O O . ALA A 1 81 ? -4.949 -3.089 1.924 1.00 89.62 81 ALA A O 1
ATOM 657 N N . LEU A 1 82 ? -2.809 -3.317 1.357 1.00 89.00 82 LEU A N 1
ATOM 658 C CA . LEU A 1 82 ? -2.553 -4.368 2.348 1.00 89.00 82 LEU A CA 1
ATOM 659 C C . LEU A 1 82 ? -2.821 -3.887 3.779 1.00 89.00 82 LEU A C 1
ATOM 661 O O . LEU A 1 82 ? -3.486 -4.582 4.545 1.00 89.00 82 LEU A O 1
ATOM 665 N N . TYR A 1 83 ? -2.363 -2.685 4.134 1.00 86.69 83 TYR A N 1
ATOM 666 C CA . TYR A 1 83 ? -2.599 -2.126 5.466 1.00 86.69 83 TYR A CA 1
ATOM 667 C C . TYR A 1 83 ? -4.071 -1.783 5.710 1.00 86.69 83 TYR A C 1
ATOM 669 O O . TYR A 1 83 ? -4.619 -2.147 6.748 1.00 86.69 83 TYR A O 1
ATOM 677 N N . THR A 1 84 ? -4.737 -1.128 4.760 1.00 86.38 84 THR A N 1
ATOM 678 C CA . THR A 1 84 ? -6.173 -0.805 4.877 1.00 86.38 84 THR A CA 1
ATOM 679 C C . THR A 1 84 ? -7.037 -2.059 4.963 1.00 86.38 84 THR A C 1
ATOM 681 O O . THR A 1 84 ? -7.904 -2.145 5.833 1.00 86.38 84 THR A O 1
ATOM 684 N N . GLY A 1 85 ? -6.736 -3.069 4.145 1.00 84.44 85 GLY A N 1
ATOM 685 C CA . GLY A 1 85 ? -7.372 -4.379 4.212 1.00 84.44 85 GLY A CA 1
ATOM 686 C C . GLY A 1 85 ? -7.117 -5.079 5.547 1.00 84.44 85 GLY A C 1
ATOM 687 O O . GLY A 1 85 ? -8.046 -5.619 6.143 1.00 84.44 85 GLY A O 1
ATOM 688 N N . TYR A 1 86 ? -5.893 -5.013 6.077 1.00 83.62 86 TYR A N 1
ATOM 689 C CA . TYR A 1 86 ? -5.573 -5.545 7.403 1.00 83.62 86 TYR A CA 1
ATOM 690 C C . TYR A 1 86 ? -6.395 -4.869 8.513 1.00 83.62 86 TYR A C 1
ATOM 692 O O . TYR A 1 86 ? -6.938 -5.564 9.376 1.00 83.62 86 TYR A O 1
ATOM 700 N N . PHE A 1 87 ? -6.544 -3.539 8.496 1.00 81.50 87 PHE A N 1
ATOM 701 C CA . PHE A 1 87 ? -7.354 -2.839 9.502 1.00 81.50 87 PHE A CA 1
ATOM 702 C C . PHE A 1 87 ? -8.825 -3.228 9.443 1.00 81.50 87 PHE A C 1
ATOM 704 O O . PHE A 1 87 ? -9.407 -3.526 10.487 1.00 81.50 87 PHE A O 1
ATOM 711 N N . HIS A 1 88 ? -9.395 -3.264 8.240 1.00 79.81 88 HIS A N 1
ATOM 712 C CA . HIS A 1 88 ? -10.816 -3.517 8.059 1.00 79.81 88 HIS A CA 1
ATOM 713 C C . HIS A 1 88 ? -11.182 -4.996 8.248 1.00 79.81 88 HIS A C 1
ATOM 715 O O . HIS A 1 88 ? -12.057 -5.329 9.042 1.00 79.81 88 HIS A O 1
ATOM 721 N N . TYR A 1 89 ? -10.492 -5.910 7.560 1.00 74.44 89 TYR A N 1
ATOM 722 C CA . TYR A 1 89 ? -10.887 -7.321 7.506 1.00 74.44 89 TYR A CA 1
ATOM 723 C C . TYR A 1 89 ? -10.320 -8.163 8.653 1.00 74.44 89 TYR A C 1
ATOM 725 O O . TYR A 1 89 ? -11.004 -9.064 9.140 1.00 74.44 89 TYR A O 1
ATOM 733 N N . ILE A 1 90 ? -9.088 -7.890 9.101 1.00 74.88 90 ILE A N 1
ATOM 734 C CA . ILE A 1 90 ? -8.423 -8.694 10.143 1.00 74.88 90 ILE A CA 1
ATOM 735 C C . ILE A 1 90 ? -8.630 -8.070 11.519 1.00 74.88 90 ILE A C 1
ATOM 737 O O . ILE A 1 90 ? -9.090 -8.742 12.442 1.00 74.88 90 ILE A O 1
ATOM 741 N N . LYS A 1 91 ? -8.313 -6.780 11.668 1.00 72.94 91 LYS A N 1
ATOM 742 C CA . LYS A 1 91 ? -8.469 -6.074 12.945 1.00 72.94 91 LYS A CA 1
ATOM 743 C C . LYS A 1 91 ? -9.912 -5.657 13.246 1.00 72.94 91 LYS A C 1
ATOM 745 O O . LYS A 1 91 ? -10.183 -5.359 14.407 1.00 72.94 91 LYS A O 1
ATOM 750 N N . LYS A 1 92 ? -10.808 -5.665 12.246 1.00 67.88 92 LYS A N 1
ATOM 751 C CA . LYS A 1 92 ? -12.229 -5.280 12.362 1.00 67.88 92 LYS A CA 1
ATOM 752 C C . LYS A 1 92 ? -12.425 -3.936 13.074 1.00 67.88 92 LYS A C 1
ATOM 754 O O . LYS A 1 92 ? -13.294 -3.810 13.936 1.00 67.88 92 LYS A O 1
ATOM 759 N N . ILE A 1 93 ? -11.564 -2.970 12.747 1.00 62.47 93 ILE A N 1
ATOM 760 C CA . ILE A 1 93 ? -11.762 -1.556 13.095 1.00 62.47 93 ILE A CA 1
ATOM 761 C C . ILE A 1 93 ? -12.773 -0.981 12.105 1.00 62.47 93 ILE A C 1
ATOM 763 O O . ILE A 1 93 ? -13.731 -0.324 12.561 1.00 62.47 93 ILE A O 1
#